Protein AF-A0AAP0JP98-F1 (afdb_monomer)

Secondary structure (DSSP, 8-state):
-HHHHHTT--TT-SSGGGS-HHHHHHHHHHHHTT----GGGHHHHHHHHHHHHHHHHHHHHHHHHHH-S--TTS-HHHHHHHHHHHHSHHHHHHHHHHHHHHHHTT--S--------------------------S---

Organism: NCBI:txid461633

Mean predicted aligned error: 11.84 Å

Sequence (139 aa):
MTDTFKKGMIPEGYHWKSVLQYQRDIYWERWKSYFDWDPQITALIMATYESKAKVRYKALMNKLLTKGERPIYVTKEAWRRYVEYWESDDFKTRSKIASSNRRSKKGGPGAEQGAGEGLHGARVVPSCAHEETRWSDLH

pLDDT: mean 79.31, std 24.44, range [26.61, 96.75]

Structure (mmCIF, N/CA/C/O backbone):
data_AF-A0AAP0JP98-F1
#
_entry.id   AF-A0AAP0JP98-F1
#
loop_
_atom_site.group_PDB
_atom_site.id
_atom_site.type_symbol
_atom_site.label_atom_id
_atom_site.label_alt_id
_atom_site.label_comp_id
_atom_site.label_asym_id
_atom_site.label_entity_id
_atom_site.label_seq_id
_atom_site.pdbx_PDB_ins_code
_atom_site.Cartn_x
_atom_site.Cartn_y
_atom_site.Cartn_z
_atom_site.occupancy
_atom_site.B_iso_or_equiv
_atom_site.auth_seq_id
_atom_site.auth_comp_id
_atom_site.auth_asym_id
_atom_site.auth_atom_id
_atom_site.pdbx_PDB_model_num
ATOM 1 N N . MET A 1 1 ? -1.281 -1.642 -12.537 1.00 82.56 1 MET A N 1
ATOM 2 C CA . MET A 1 1 ? -0.573 -1.421 -11.247 1.00 82.56 1 MET A CA 1
ATOM 3 C C . MET A 1 1 ? -1.362 -1.977 -10.071 1.00 82.56 1 MET A C 1
ATOM 5 O O . MET A 1 1 ? -0.853 -2.855 -9.411 1.00 82.56 1 MET A O 1
ATOM 9 N N . THR A 1 2 ? -2.602 -1.561 -9.795 1.00 87.12 2 THR A N 1
ATOM 10 C CA . THR A 1 2 ? -3.337 -2.097 -8.626 1.00 87.12 2 THR A CA 1
ATOM 11 C C . THR A 1 2 ? -3.518 -3.622 -8.654 1.00 87.12 2 THR A C 1
ATOM 13 O O . THR A 1 2 ? -3.485 -4.252 -7.602 1.00 87.12 2 THR A O 1
ATOM 16 N N . ASP A 1 3 ? -3.635 -4.234 -9.833 1.00 89.81 3 ASP A N 1
ATOM 17 C CA . ASP A 1 3 ? -3.770 -5.693 -9.945 1.00 89.81 3 ASP A CA 1
ATOM 18 C C . ASP A 1 3 ? -2.493 -6.453 -9.573 1.00 89.81 3 ASP A C 1
ATOM 20 O O . ASP A 1 3 ? -2.576 -7.606 -9.153 1.00 89.81 3 ASP A O 1
ATOM 24 N N . THR A 1 4 ? -1.316 -5.814 -9.631 1.00 90.88 4 THR A N 1
ATOM 25 C CA . THR A 1 4 ? -0.079 -6.451 -9.154 1.00 90.88 4 THR A CA 1
ATOM 26 C C . THR A 1 4 ? -0.083 -6.596 -7.639 1.00 90.88 4 THR A C 1
ATOM 28 O O . THR A 1 4 ? 0.372 -7.626 -7.146 1.00 90.88 4 THR A O 1
ATOM 31 N N . PHE A 1 5 ? -0.684 -5.640 -6.921 1.00 92.62 5 PHE A N 1
ATOM 32 C CA . PHE A 1 5 ? -0.888 -5.716 -5.472 1.00 92.62 5 PHE A CA 1
ATOM 33 C C . PHE A 1 5 ? -1.918 -6.785 -5.096 1.00 92.62 5 PHE A C 1
ATOM 35 O O . PHE A 1 5 ? -1.658 -7.625 -4.240 1.00 92.62 5 PHE A O 1
ATOM 42 N N . LYS A 1 6 ? -3.068 -6.817 -5.788 1.00 92.38 6 LYS A N 1
ATOM 43 C CA . LYS A 1 6 ? -4.149 -7.779 -5.499 1.00 92.38 6 LYS A CA 1
ATOM 44 C C . LYS A 1 6 ? -3.706 -9.240 -5.615 1.00 92.38 6 LYS A C 1
ATOM 46 O O . LYS A 1 6 ? -4.205 -10.078 -4.880 1.00 92.38 6 LYS A O 1
ATOM 51 N N . LYS A 1 7 ? -2.763 -9.543 -6.511 1.00 90.19 7 LYS A N 1
ATOM 52 C CA . LYS A 1 7 ? -2.206 -10.892 -6.713 1.00 90.19 7 LYS A CA 1
ATOM 53 C C . LYS A 1 7 ? -1.306 -11.379 -5.554 1.00 90.19 7 LYS A C 1
ATOM 55 O O . LYS A 1 7 ? -0.690 -12.433 -5.674 1.00 90.19 7 LYS A O 1
ATOM 60 N N . GLY A 1 8 ? -1.118 -10.608 -4.482 1.00 90.31 8 GLY A N 1
ATOM 61 C CA . GLY A 1 8 ? -0.278 -11.014 -3.351 1.00 90.31 8 GLY A CA 1
ATOM 62 C C . GLY A 1 8 ? -0.328 -10.022 -2.202 1.00 90.31 8 GLY A C 1
ATOM 63 O O . GLY A 1 8 ? 0.686 -9.409 -1.896 1.00 90.31 8 GLY A O 1
ATOM 64 N N . MET A 1 9 ? -1.508 -9.839 -1.605 1.00 93.88 9 MET A N 1
ATOM 65 C CA . MET A 1 9 ? -1.691 -8.920 -0.481 1.00 93.88 9 MET A CA 1
ATOM 66 C C . MET A 1 9 ? -0.879 -9.378 0.735 1.00 93.88 9 MET A C 1
ATOM 68 O O . MET A 1 9 ? -0.949 -10.534 1.146 1.00 93.88 9 MET A O 1
ATOM 72 N N . ILE A 1 10 ? -0.120 -8.452 1.312 1.00 94.12 10 ILE A N 1
ATOM 73 C CA . ILE A 1 10 ? 0.824 -8.730 2.396 1.00 94.12 10 ILE A CA 1
ATOM 74 C C . ILE A 1 10 ? 0.131 -8.507 3.738 1.00 94.12 10 ILE A C 1
ATOM 76 O O . ILE A 1 10 ? -0.378 -7.401 3.935 1.00 94.12 10 ILE A O 1
ATOM 80 N N . PRO A 1 11 ? 0.142 -9.472 4.676 1.00 92.44 11 PRO A N 1
ATOM 81 C CA . PRO A 1 11 ? -0.550 -9.326 5.957 1.00 92.44 11 PRO A CA 1
ATOM 82 C C . PRO A 1 11 ? -0.144 -8.090 6.767 1.00 92.44 11 PRO A C 1
ATOM 84 O O . PRO A 1 11 ? -1.008 -7.355 7.228 1.00 92.44 11 PRO A O 1
ATOM 87 N N . GLU A 1 12 ? 1.151 -7.779 6.825 1.00 92.75 12 GLU A N 1
ATOM 88 C CA . GLU A 1 12 ? 1.681 -6.585 7.511 1.00 92.75 12 GLU A CA 1
ATOM 89 C C . GLU A 1 12 ? 1.645 -5.307 6.643 1.00 92.75 12 GLU A C 1
ATOM 91 O O . GLU A 1 12 ? 2.158 -4.239 6.991 1.00 92.75 12 GLU A O 1
ATOM 96 N N . GLY A 1 13 ? 1.044 -5.393 5.457 1.00 92.31 13 GLY A N 1
ATOM 97 C CA . GLY A 1 13 ? 1.012 -4.346 4.441 1.00 92.31 13 GLY A CA 1
ATOM 98 C C . GLY A 1 13 ? -0.045 -3.265 4.680 1.00 92.31 13 GLY A C 1
ATOM 99 O O . GLY A 1 13 ? -0.688 -2.838 3.724 1.00 92.31 13 GLY A O 1
ATOM 100 N N . TYR A 1 14 ? -0.254 -2.806 5.913 1.00 89.31 14 TYR A N 1
ATOM 101 C CA . TYR A 1 14 ? -1.287 -1.813 6.262 1.00 89.31 14 TYR A CA 1
ATOM 102 C C . TYR A 1 14 ? -1.171 -0.499 5.475 1.00 89.31 14 TYR A C 1
ATOM 104 O O . TYR A 1 14 ? -2.165 0.127 5.099 1.00 89.31 14 TYR A O 1
ATOM 112 N N . HIS A 1 15 ? 0.063 -0.083 5.188 1.00 89.88 15 HIS A N 1
ATOM 113 C CA . HIS A 1 15 ? 0.380 1.057 4.338 1.00 89.88 15 HIS A CA 1
ATOM 114 C C . HIS A 1 15 ? 1.694 0.811 3.594 1.00 89.88 15 HIS A C 1
ATOM 116 O O . HIS A 1 15 ? 2.520 0.023 4.038 1.00 89.88 15 HIS A O 1
ATOM 122 N N . TRP A 1 16 ? 1.948 1.527 2.495 1.00 93.19 16 TRP A N 1
ATOM 123 C CA . TRP A 1 16 ? 3.126 1.264 1.651 1.00 93.19 16 TRP A CA 1
ATOM 124 C C . TRP A 1 16 ? 4.456 1.225 2.419 1.00 93.19 16 TRP A C 1
ATOM 126 O O . TRP A 1 16 ? 5.326 0.426 2.104 1.00 93.19 16 TRP A O 1
ATOM 136 N N . LYS A 1 17 ? 4.602 2.046 3.468 1.00 91.62 17 LYS A N 1
ATOM 137 C CA . LYS A 1 17 ? 5.816 2.079 4.296 1.00 91.62 17 LYS A CA 1
ATOM 138 C C . LYS A 1 17 ? 6.047 0.812 5.134 1.00 91.62 17 LYS A C 1
ATOM 140 O O . LYS A 1 17 ? 7.197 0.547 5.447 1.00 91.62 17 LYS A O 1
ATOM 145 N N . SER A 1 18 ? 4.999 0.062 5.489 1.00 92.56 18 SER A N 1
ATOM 146 C CA . SER A 1 18 ? 5.114 -1.183 6.272 1.00 92.56 18 SER A CA 1
ATOM 147 C C . SER A 1 18 ? 5.394 -2.394 5.388 1.00 92.56 18 SER A C 1
ATOM 149 O O . SER A 1 18 ? 5.846 -3.420 5.878 1.00 92.56 18 SER A O 1
ATOM 151 N N . VAL A 1 19 ? 5.174 -2.264 4.078 1.00 94.06 19 VAL A N 1
ATOM 152 C CA . VAL A 1 19 ? 5.617 -3.252 3.098 1.00 94.06 19 VAL A CA 1
ATOM 153 C C . VAL A 1 19 ? 7.145 -3.228 3.052 1.00 94.06 19 VAL A C 1
ATOM 155 O O . VAL A 1 19 ? 7.732 -2.182 2.743 1.00 94.06 19 VAL A O 1
ATOM 158 N N . LEU A 1 20 ? 7.771 -4.364 3.359 1.00 94.50 20 LEU A N 1
ATOM 159 C CA . LEU A 1 20 ? 9.225 -4.528 3.363 1.00 94.50 20 LEU A CA 1
ATOM 160 C C . LEU A 1 20 ? 9.783 -4.426 1.940 1.00 94.50 20 LEU A C 1
ATOM 162 O O . LEU A 1 20 ? 9.081 -4.735 0.978 1.00 94.50 20 LEU A O 1
ATOM 166 N N . GLN A 1 21 ? 11.046 -4.010 1.798 1.00 94.31 21 GLN A N 1
ATOM 167 C CA . GLN A 1 21 ? 11.643 -3.756 0.481 1.00 94.31 21 GLN A CA 1
ATOM 168 C C . GLN A 1 21 ? 11.546 -4.978 -0.440 1.00 94.31 21 GLN A C 1
ATOM 170 O O . GLN A 1 21 ? 10.973 -4.855 -1.516 1.00 94.31 21 GLN A O 1
ATOM 175 N N . TYR A 1 22 ? 11.933 -6.169 0.035 1.00 94.44 22 TYR A N 1
ATOM 176 C CA . TYR A 1 22 ? 11.841 -7.401 -0.762 1.00 94.44 22 TYR A CA 1
ATOM 177 C C . TYR A 1 22 ? 10.411 -7.690 -1.258 1.00 94.44 22 TYR A C 1
ATOM 179 O O . TYR A 1 22 ? 10.210 -8.258 -2.326 1.00 94.44 22 TYR A O 1
ATOM 187 N N . GLN A 1 23 ? 9.387 -7.277 -0.507 1.00 94.88 23 GLN A N 1
ATOM 188 C CA . GLN A 1 23 ? 7.994 -7.454 -0.909 1.00 94.88 23 GLN A CA 1
ATOM 189 C C . GLN A 1 23 ? 7.555 -6.405 -1.940 1.00 94.88 23 GLN A C 1
ATOM 191 O O . GLN A 1 23 ? 6.746 -6.698 -2.822 1.00 94.88 23 GLN A O 1
ATOM 196 N N . ARG A 1 24 ? 8.094 -5.181 -1.857 1.00 95.25 24 ARG A N 1
ATOM 197 C CA . ARG A 1 24 ? 7.923 -4.170 -2.912 1.00 95.25 24 ARG A CA 1
ATOM 198 C C . ARG A 1 24 ? 8.590 -4.622 -4.201 1.00 95.25 24 ARG A C 1
ATOM 200 O O . ARG A 1 24 ? 8.001 -4.419 -5.260 1.00 95.25 24 ARG A O 1
ATOM 207 N N . ASP A 1 25 ? 9.738 -5.283 -4.097 1.00 95.25 25 ASP A N 1
ATOM 208 C CA . ASP A 1 25 ? 10.471 -5.828 -5.237 1.00 95.25 25 ASP A CA 1
ATOM 209 C C . ASP A 1 25 ? 9.649 -6.920 -5.938 1.00 95.25 25 ASP A C 1
ATOM 211 O O . ASP A 1 25 ? 9.522 -6.897 -7.157 1.00 95.25 25 ASP A O 1
ATOM 215 N N . ILE A 1 26 ? 8.943 -7.783 -5.193 1.00 94.50 26 ILE A N 1
ATOM 216 C CA . ILE A 1 26 ? 7.979 -8.738 -5.780 1.00 94.50 26 ILE A CA 1
ATOM 217 C C . ILE A 1 26 ? 6.887 -8.012 -6.585 1.00 94.50 26 ILE A C 1
ATOM 219 O O . ILE A 1 26 ? 6.523 -8.438 -7.686 1.00 94.50 26 ILE A O 1
ATOM 223 N N . TYR A 1 27 ? 6.337 -6.910 -6.062 1.00 95.12 27 TYR A N 1
ATOM 224 C CA . TYR A 1 27 ? 5.349 -6.125 -6.807 1.00 95.12 27 TYR A CA 1
ATOM 225 C C . TYR A 1 27 ? 5.944 -5.443 -8.036 1.00 95.12 27 TYR A C 1
ATOM 227 O O . TYR A 1 27 ? 5.260 -5.356 -9.059 1.00 95.12 27 TYR A O 1
ATOM 235 N N . TRP A 1 28 ? 7.177 -4.951 -7.920 1.00 95.38 28 TRP A N 1
ATOM 236 C CA . TRP A 1 28 ? 7.922 -4.336 -9.006 1.00 95.38 28 TRP A CA 1
ATOM 237 C C . TRP A 1 28 ? 8.188 -5.337 -10.124 1.00 95.38 28 TRP A C 1
ATOM 239 O O . TRP A 1 28 ? 7.768 -5.071 -11.241 1.00 95.38 28 TRP A O 1
ATOM 249 N N . GLU A 1 29 ? 8.759 -6.507 -9.835 1.00 94.94 29 GLU A N 1
ATOM 250 C CA . GLU A 1 29 ? 9.052 -7.533 -10.844 1.00 94.94 29 GLU A CA 1
ATOM 251 C C . GLU A 1 29 ? 7.778 -8.007 -11.545 1.00 94.94 29 GLU A C 1
ATOM 253 O O . GLU A 1 29 ? 7.701 -8.070 -12.775 1.00 94.94 29 GLU A O 1
ATOM 258 N N . ARG A 1 30 ? 6.701 -8.218 -10.778 1.00 94.88 30 ARG A N 1
ATOM 259 C CA . ARG A 1 30 ? 5.391 -8.527 -11.355 1.00 94.88 30 ARG A CA 1
ATOM 260 C C . ARG A 1 30 ? 4.900 -7.404 -12.266 1.00 94.88 30 ARG A C 1
ATOM 262 O O . ARG A 1 30 ? 4.327 -7.695 -13.306 1.00 94.88 30 ARG A O 1
ATOM 269 N N . TRP A 1 31 ? 5.051 -6.139 -11.879 1.00 95.00 31 TRP A N 1
ATOM 270 C CA . TRP A 1 31 ? 4.619 -5.004 -12.698 1.00 95.00 31 TRP A CA 1
ATOM 271 C C . TRP A 1 31 ? 5.487 -4.815 -13.942 1.00 95.00 31 TRP A C 1
ATOM 273 O O . TRP A 1 31 ? 4.945 -4.578 -15.016 1.00 95.00 31 TRP A O 1
ATOM 283 N N . LYS A 1 32 ? 6.801 -4.966 -13.800 1.00 94.81 32 LYS A N 1
ATOM 284 C CA . LYS A 1 32 ? 7.797 -4.878 -14.862 1.00 94.81 32 LYS A CA 1
ATOM 285 C C . LYS A 1 32 ? 7.542 -5.906 -15.959 1.00 94.81 32 LYS A C 1
ATOM 287 O O . LYS A 1 32 ? 7.639 -5.548 -17.119 1.00 94.81 32 LYS A O 1
ATOM 292 N N . SER A 1 33 ? 7.100 -7.118 -15.611 1.00 93.81 33 SER A N 1
ATOM 293 C CA . SER A 1 33 ? 6.797 -8.178 -16.592 1.00 93.81 33 SER A CA 1
ATOM 294 C C . SER A 1 33 ? 5.743 -7.825 -17.659 1.00 93.81 33 SER A C 1
ATOM 296 O O . SER A 1 33 ? 5.607 -8.561 -18.629 1.00 93.81 33 SER A O 1
ATOM 298 N N . TYR A 1 34 ? 4.987 -6.731 -17.497 1.00 92.75 34 TYR A N 1
ATOM 299 C CA . TYR A 1 34 ? 3.996 -6.281 -18.485 1.00 92.75 34 TYR A CA 1
ATOM 300 C C . TYR A 1 34 ? 4.536 -5.244 -19.482 1.00 92.75 34 TYR A C 1
ATOM 302 O O . TYR A 1 34 ? 3.755 -4.738 -20.287 1.00 92.75 34 TYR A O 1
ATOM 310 N N . PHE A 1 35 ? 5.811 -4.860 -19.398 1.00 93.31 35 PHE A N 1
ATOM 311 C CA . PHE A 1 35 ? 6.372 -3.774 -20.195 1.00 93.31 35 PHE A CA 1
ATOM 312 C C . PHE A 1 35 ? 7.781 -4.106 -20.675 1.00 93.31 35 PHE A C 1
ATOM 314 O O . PHE A 1 35 ? 8.577 -4.671 -19.930 1.00 93.31 35 PHE A O 1
ATOM 321 N N . ASP A 1 36 ? 8.098 -3.618 -21.868 1.00 93.94 36 ASP A N 1
ATOM 322 C CA . ASP A 1 36 ? 9.450 -3.587 -22.411 1.00 93.94 36 ASP A CA 1
ATOM 323 C C . ASP A 1 36 ? 9.930 -2.135 -22.493 1.00 93.94 36 ASP A C 1
ATOM 325 O O . ASP A 1 36 ? 9.169 -1.228 -22.847 1.00 93.94 36 ASP A O 1
ATOM 329 N N . TRP A 1 37 ? 11.188 -1.892 -22.128 1.00 95.50 37 TRP A N 1
ATOM 330 C CA . TRP A 1 37 ? 11.805 -0.567 -22.175 1.00 95.50 37 TRP A CA 1
ATOM 331 C C . TRP A 1 37 ? 13.325 -0.663 -22.317 1.00 95.50 37 TRP A C 1
ATOM 333 O O . TRP A 1 37 ? 13.920 -1.702 -22.034 1.00 95.50 37 TRP A O 1
ATOM 343 N N . ASP A 1 38 ? 13.961 0.446 -22.705 1.00 95.94 38 ASP A N 1
ATOM 344 C CA . ASP A 1 38 ? 15.421 0.545 -22.766 1.00 95.94 38 ASP A CA 1
ATOM 345 C C . ASP A 1 38 ? 16.036 0.368 -21.361 1.00 95.94 38 ASP A C 1
ATOM 347 O O . ASP A 1 38 ? 15.728 1.153 -20.453 1.00 95.94 38 ASP A O 1
ATOM 351 N N . PRO A 1 39 ? 16.925 -0.622 -21.148 1.00 94.50 39 PRO A N 1
ATOM 352 C CA . PRO A 1 39 ? 17.590 -0.829 -19.868 1.00 94.50 39 PRO A CA 1
ATOM 353 C C . PRO A 1 39 ? 18.215 0.440 -19.264 1.00 94.50 39 PRO A C 1
ATOM 355 O O . PRO A 1 39 ? 18.200 0.576 -18.037 1.00 94.50 39 PRO A O 1
ATOM 358 N N . GLN A 1 40 ? 18.674 1.394 -20.085 1.00 96.44 40 GLN A N 1
ATOM 359 C CA . GLN A 1 40 ? 19.278 2.655 -19.639 1.00 96.44 40 GLN A CA 1
ATOM 360 C C . GLN A 1 40 ? 18.314 3.549 -18.842 1.00 96.44 40 GLN A C 1
ATOM 362 O O . GLN A 1 40 ? 18.748 4.275 -17.948 1.00 96.44 40 GLN A O 1
ATOM 367 N N . ILE A 1 41 ? 17.000 3.468 -19.092 1.00 96.19 41 ILE A N 1
ATOM 368 C CA . ILE A 1 41 ? 15.993 4.271 -18.374 1.00 96.19 41 ILE A CA 1
ATOM 369 C C . ILE A 1 41 ? 15.375 3.542 -17.172 1.00 96.19 41 ILE A C 1
ATOM 371 O O . ILE A 1 41 ? 14.493 4.088 -16.503 1.00 96.19 41 ILE A O 1
ATOM 375 N N . THR A 1 42 ? 15.842 2.332 -16.842 1.00 94.56 42 THR A N 1
ATOM 376 C CA . THR A 1 42 ? 15.268 1.506 -15.762 1.00 94.56 42 THR A CA 1
ATOM 377 C C . THR A 1 42 ? 15.220 2.242 -14.422 1.00 94.56 42 THR A C 1
ATOM 379 O O . THR A 1 42 ? 14.208 2.176 -13.725 1.00 94.56 42 THR A O 1
ATOM 382 N N . ALA A 1 43 ? 16.267 2.996 -14.072 1.00 94.81 43 ALA A N 1
ATOM 383 C CA . ALA A 1 43 ? 16.310 3.758 -12.822 1.00 94.81 43 ALA A CA 1
ATOM 384 C C . ALA A 1 43 ? 15.203 4.829 -12.750 1.00 94.81 43 ALA A C 1
ATOM 386 O O . ALA A 1 43 ? 14.534 4.973 -11.723 1.00 94.81 43 ALA A O 1
ATOM 387 N N . LEU A 1 44 ? 14.951 5.532 -13.861 1.00 96.56 44 LEU A N 1
ATOM 388 C CA . LEU A 1 44 ? 13.889 6.536 -13.968 1.00 96.56 44 LEU A CA 1
ATOM 389 C C . LEU A 1 44 ? 12.498 5.896 -13.852 1.00 96.56 44 LEU A C 1
ATOM 391 O O . LEU A 1 44 ? 11.613 6.421 -13.163 1.00 96.56 44 LEU A O 1
ATOM 395 N N . ILE A 1 45 ? 12.303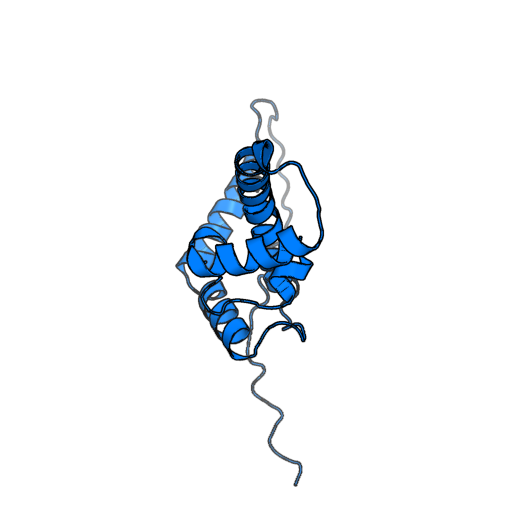 4.744 -14.497 1.00 96.75 45 ILE A N 1
ATOM 396 C CA . ILE A 1 45 ? 11.043 3.997 -14.426 1.00 96.75 45 ILE A CA 1
ATOM 397 C C . ILE A 1 45 ? 10.804 3.500 -13.001 1.00 96.75 45 ILE A C 1
ATOM 399 O O . ILE A 1 45 ? 9.698 3.670 -12.489 1.00 96.75 45 ILE A O 1
ATOM 403 N N . MET A 1 46 ? 11.825 2.965 -12.329 1.00 95.44 46 MET A N 1
ATOM 404 C CA . MET A 1 46 ? 11.721 2.486 -10.950 1.00 95.44 46 MET A CA 1
ATOM 405 C C . MET A 1 46 ? 11.346 3.619 -9.981 1.00 95.44 46 MET A C 1
ATOM 407 O O . MET A 1 46 ? 10.420 3.469 -9.181 1.00 95.44 46 MET A O 1
ATOM 411 N N . ALA A 1 47 ? 11.978 4.793 -10.099 1.00 95.81 47 ALA A N 1
ATOM 412 C CA . ALA A 1 47 ? 11.635 5.965 -9.289 1.00 95.81 47 ALA A CA 1
ATOM 413 C C . ALA A 1 47 ? 10.184 6.433 -9.526 1.00 95.81 47 ALA A C 1
ATOM 415 O O . ALA A 1 47 ? 9.433 6.718 -8.584 1.00 95.81 47 ALA A O 1
ATOM 416 N N . THR A 1 48 ? 9.758 6.454 -10.791 1.00 96.56 48 THR A N 1
ATOM 417 C CA . THR A 1 48 ? 8.387 6.816 -11.178 1.00 96.56 48 THR A CA 1
ATOM 418 C C . THR A 1 48 ? 7.370 5.797 -10.664 1.00 96.56 48 THR A C 1
ATOM 420 O O . THR A 1 48 ? 6.295 6.167 -10.174 1.00 96.56 48 THR A O 1
ATOM 423 N N . TYR A 1 49 ? 7.702 4.510 -10.756 1.00 96.12 49 TYR A N 1
ATOM 424 C CA . TYR A 1 49 ? 6.892 3.415 -10.248 1.00 96.12 49 TYR A CA 1
ATOM 425 C C . TYR A 1 49 ? 6.704 3.529 -8.742 1.00 96.12 49 TYR A C 1
ATOM 427 O O . TYR A 1 49 ? 5.563 3.509 -8.295 1.00 96.12 49 TYR A O 1
ATOM 435 N N . GLU A 1 50 ? 7.773 3.729 -7.973 1.00 95.62 50 GLU A N 1
ATOM 436 C CA . GLU A 1 50 ? 7.715 3.806 -6.510 1.00 95.62 50 GLU A CA 1
ATOM 437 C C . GLU A 1 50 ? 6.796 4.947 -6.037 1.00 95.62 50 GLU A C 1
ATOM 439 O O . GLU A 1 50 ? 5.985 4.783 -5.118 1.00 95.62 50 GLU A O 1
ATOM 444 N N . SER A 1 51 ? 6.856 6.105 -6.705 1.00 95.44 51 SER A N 1
ATOM 445 C CA . SER A 1 51 ? 5.955 7.234 -6.436 1.00 95.44 51 SER A CA 1
ATOM 446 C C . SER A 1 51 ? 4.488 6.882 -6.723 1.00 95.44 51 SER A C 1
ATOM 448 O O . SER A 1 51 ? 3.604 7.078 -5.881 1.00 95.44 51 SER A O 1
ATOM 450 N N . LYS A 1 52 ? 4.211 6.278 -7.886 1.00 96.19 52 LYS A N 1
ATOM 451 C CA . LYS A 1 52 ? 2.853 5.857 -8.269 1.00 96.19 52 LYS A CA 1
ATOM 452 C C . LYS A 1 52 ? 2.331 4.718 -7.388 1.00 96.19 52 LYS A C 1
ATOM 454 O O . LYS A 1 52 ? 1.150 4.723 -7.029 1.00 96.19 52 LYS A O 1
ATOM 459 N N . ALA A 1 53 ? 3.190 3.781 -6.999 1.00 96.00 53 ALA A N 1
ATOM 460 C CA . ALA A 1 53 ? 2.864 2.638 -6.161 1.00 96.00 53 ALA A CA 1
ATOM 461 C C . ALA A 1 53 ? 2.370 3.098 -4.790 1.00 96.00 53 ALA A C 1
ATOM 463 O O . ALA A 1 53 ? 1.276 2.706 -4.387 1.00 96.00 53 ALA A O 1
ATOM 464 N N . LYS A 1 54 ? 3.071 4.040 -4.142 1.00 95.56 54 LYS A N 1
ATOM 465 C CA . LYS A 1 54 ? 2.636 4.677 -2.883 1.00 95.56 54 LYS A CA 1
ATOM 466 C C . LYS A 1 54 ? 1.196 5.186 -2.954 1.00 95.56 54 LYS A C 1
ATOM 468 O O . LYS A 1 54 ? 0.375 4.879 -2.084 1.00 95.56 54 LYS A O 1
ATOM 473 N N . VAL A 1 55 ? 0.875 5.948 -4.001 1.00 95.94 55 VAL A N 1
ATOM 474 C CA . VAL A 1 55 ? -0.455 6.551 -4.187 1.00 95.94 55 VAL A CA 1
ATOM 475 C C . VAL A 1 55 ? -1.515 5.482 -4.449 1.00 95.94 55 VAL A C 1
ATOM 477 O O . VAL A 1 55 ? -2.572 5.481 -3.812 1.00 95.94 55 VAL A O 1
ATOM 480 N N . ARG A 1 56 ? -1.242 4.546 -5.366 1.00 96.19 56 ARG A N 1
ATOM 481 C CA . ARG A 1 56 ? -2.197 3.498 -5.755 1.00 96.19 56 ARG A CA 1
ATOM 482 C C . ARG A 1 56 ? -2.432 2.485 -4.640 1.00 96.19 56 ARG A C 1
ATOM 484 O O . ARG A 1 56 ? -3.570 2.058 -4.463 1.00 96.19 56 ARG A O 1
ATOM 491 N N . TYR A 1 57 ? -1.403 2.156 -3.869 1.00 96.38 57 TYR A N 1
ATOM 492 C CA . TYR A 1 57 ? -1.502 1.275 -2.712 1.00 96.38 57 TYR A CA 1
ATOM 493 C C . TYR A 1 57 ? -2.346 1.911 -1.606 1.00 96.38 57 TYR A C 1
ATOM 495 O O . TYR A 1 57 ? -3.303 1.306 -1.133 1.00 96.38 57 TYR A O 1
ATOM 503 N N . LYS A 1 58 ? -2.084 3.181 -1.260 1.00 94.69 58 LYS A N 1
ATOM 504 C CA . LYS A 1 58 ? -2.917 3.929 -0.304 1.00 94.69 58 LYS A CA 1
ATOM 505 C C . LYS A 1 58 ? -4.384 3.977 -0.742 1.00 94.69 58 LYS A C 1
ATOM 507 O O . LYS A 1 58 ? -5.280 3.783 0.076 1.00 94.69 58 LYS A O 1
ATOM 512 N N . ALA A 1 59 ? -4.639 4.225 -2.027 1.00 95.50 59 ALA A N 1
ATOM 513 C CA . ALA A 1 59 ? -5.994 4.229 -2.570 1.00 95.50 59 ALA A CA 1
ATOM 514 C C . ALA A 1 59 ? -6.662 2.845 -2.483 1.00 95.50 59 ALA A C 1
ATOM 516 O O . ALA A 1 59 ? -7.840 2.771 -2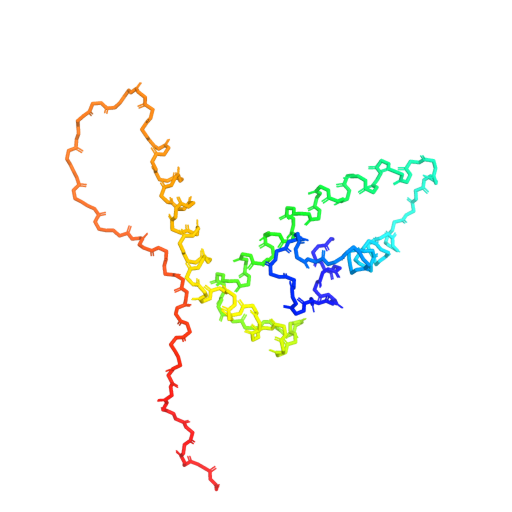.145 1.00 95.50 59 ALA A O 1
ATOM 517 N N . LEU A 1 60 ? -5.923 1.762 -2.751 1.00 95.69 60 LEU A N 1
ATOM 518 C CA . LEU A 1 60 ? -6.409 0.390 -2.593 1.00 95.69 60 LEU A CA 1
ATOM 519 C C . LEU A 1 60 ? -6.793 0.098 -1.137 1.00 95.69 60 LEU A C 1
ATOM 521 O O . LEU A 1 60 ? -7.923 -0.312 -0.894 1.00 95.69 60 LEU A O 1
ATOM 525 N N . MET A 1 61 ? -5.909 0.379 -0.175 1.00 95.56 61 MET A N 1
ATOM 526 C CA . MET A 1 61 ? -6.181 0.138 1.249 1.00 95.56 61 MET A CA 1
ATOM 527 C C . MET A 1 61 ? -7.382 0.947 1.753 1.00 95.56 61 MET A C 1
ATOM 529 O O . MET A 1 61 ? -8.246 0.409 2.436 1.00 95.56 61 MET A O 1
ATOM 533 N N . ASN A 1 62 ? -7.512 2.211 1.338 1.00 93.94 62 ASN A N 1
ATOM 534 C CA . ASN A 1 62 ? -8.682 3.027 1.677 1.00 93.94 62 ASN A CA 1
ATOM 535 C C . ASN A 1 62 ? -9.990 2.477 1.093 1.00 93.94 62 ASN A C 1
ATOM 537 O O . ASN A 1 62 ? -11.039 2.618 1.722 1.00 93.94 62 ASN A O 1
ATOM 541 N N . LYS A 1 63 ? -9.950 1.877 -0.105 1.00 95.00 63 LYS A N 1
ATOM 542 C CA . LYS A 1 63 ? -11.121 1.213 -0.695 1.00 95.00 63 LYS A CA 1
ATOM 543 C C . LYS A 1 63 ? -11.518 -0.019 0.111 1.00 95.00 63 LYS A C 1
ATOM 545 O O . LYS A 1 63 ? -12.702 -0.185 0.366 1.00 95.00 63 LYS A O 1
ATOM 550 N N . LEU A 1 64 ? -10.547 -0.831 0.536 1.00 95.00 64 LEU A N 1
ATOM 551 C CA . LEU A 1 64 ? -10.795 -1.990 1.398 1.00 95.00 64 LEU A CA 1
ATOM 552 C C . LEU A 1 64 ? -11.447 -1.568 2.720 1.00 95.00 64 LEU A C 1
ATOM 554 O O . LEU A 1 64 ? -12.510 -2.074 3.062 1.00 95.00 64 LEU A O 1
ATOM 558 N N . LEU A 1 65 ? -10.863 -0.570 3.388 1.00 94.81 65 LEU A N 1
ATOM 559 C CA . LEU A 1 65 ? -11.393 -0.013 4.632 1.00 94.81 65 LEU A CA 1
ATOM 560 C C . LEU A 1 65 ? -12.812 0.545 4.466 1.00 94.81 65 LEU A C 1
ATOM 562 O O . LEU A 1 65 ? -13.674 0.307 5.299 1.00 94.81 65 LEU A O 1
ATOM 566 N N . THR A 1 66 ? -13.062 1.306 3.397 1.00 93.06 66 THR A N 1
ATOM 567 C CA . THR A 1 66 ? -14.380 1.930 3.180 1.00 93.06 66 THR A CA 1
ATOM 568 C C . THR A 1 66 ? -15.438 0.892 2.810 1.00 93.06 66 THR A C 1
ATOM 570 O O . THR A 1 66 ? -16.592 1.061 3.180 1.00 93.06 66 THR A O 1
ATOM 573 N N . LYS A 1 67 ? -15.057 -0.169 2.086 1.00 94.00 67 LYS A N 1
ATOM 574 C CA . LYS A 1 67 ? -15.976 -1.257 1.751 1.00 94.00 67 LYS A CA 1
ATOM 575 C C . LYS A 1 67 ? -16.357 -2.072 2.992 1.00 94.00 67 LYS A C 1
ATOM 577 O O . LYS A 1 67 ? -17.479 -2.543 3.063 1.00 94.00 67 LYS A O 1
ATOM 582 N N . GLY A 1 68 ? -15.430 -2.264 3.935 1.00 92.31 68 GLY A N 1
ATOM 583 C CA . GLY A 1 68 ? -15.678 -3.022 5.169 1.00 92.31 68 GLY A CA 1
ATOM 584 C C . GLY A 1 68 ? -15.817 -4.538 4.975 1.00 92.31 68 GLY A C 1
ATOM 585 O O . GLY A 1 68 ? -15.961 -5.271 5.943 1.00 92.31 68 GLY A O 1
ATOM 586 N N . GLU A 1 69 ? -15.718 -5.030 3.740 1.00 93.44 69 GLU A N 1
ATOM 587 C CA . GLU A 1 69 ? -15.844 -6.448 3.401 1.00 93.44 69 GLU A CA 1
ATOM 588 C C . GLU A 1 69 ? -14.547 -6.995 2.812 1.00 93.44 69 GLU A C 1
ATOM 590 O O . GLU A 1 69 ? -13.931 -6.354 1.951 1.00 93.44 69 GLU A O 1
ATOM 595 N N . ARG A 1 70 ? -14.190 -8.230 3.188 1.00 95.50 70 ARG A N 1
ATOM 596 C CA . ARG A 1 70 ? -13.020 -8.934 2.654 1.00 95.50 70 ARG A CA 1
ATOM 597 C C . ARG A 1 70 ? -13.237 -9.348 1.192 1.00 95.50 70 ARG A C 1
ATOM 599 O O . ARG A 1 70 ? -14.065 -10.219 0.926 1.00 95.50 70 ARG A O 1
ATOM 606 N N . PRO A 1 71 ? -12.451 -8.836 0.230 1.00 95.12 71 PRO A N 1
ATOM 607 C CA . PRO A 1 71 ? -12.473 -9.349 -1.136 1.00 95.12 71 PRO A CA 1
ATOM 608 C C . PRO A 1 71 ? -11.811 -10.727 -1.243 1.00 95.12 71 PRO A C 1
ATOM 610 O O . PRO A 1 71 ? -10.908 -11.052 -0.475 1.00 95.12 71 PRO A O 1
ATOM 613 N N . ILE A 1 72 ? -12.181 -11.496 -2.271 1.00 95.06 72 ILE A N 1
ATOM 614 C CA . ILE A 1 72 ? -11.663 -12.856 -2.521 1.00 95.06 72 ILE A CA 1
ATOM 615 C C . ILE A 1 72 ? -10.128 -12.888 -2.632 1.00 95.06 72 ILE A C 1
ATOM 617 O O . ILE A 1 72 ? -9.498 -13.814 -2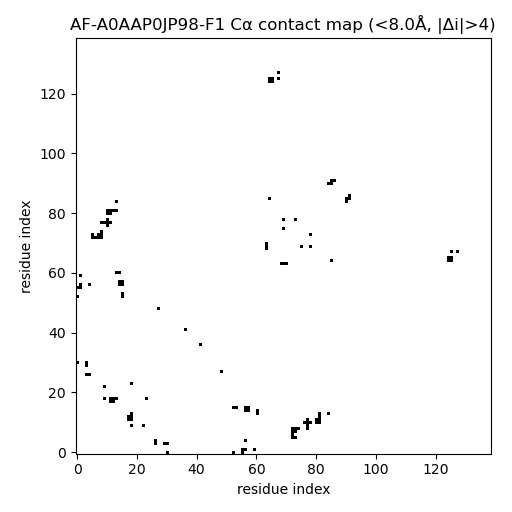.132 1.00 95.06 72 ILE A O 1
ATOM 621 N N . TYR A 1 73 ? -9.519 -11.859 -3.229 1.00 93.75 73 TYR A N 1
ATOM 622 C CA . TYR A 1 73 ? -8.064 -11.770 -3.413 1.00 93.75 73 TYR A CA 1
ATOM 623 C C . TYR A 1 73 ? -7.284 -11.407 -2.133 1.00 93.75 73 TYR A C 1
ATOM 625 O O . TYR A 1 73 ? -6.056 -11.352 -2.159 1.00 93.75 73 TYR A O 1
ATOM 633 N N . VAL A 1 74 ? -7.968 -11.121 -1.018 1.00 95.00 74 VAL A N 1
ATOM 634 C CA . VAL A 1 74 ? -7.336 -10.875 0.284 1.00 95.00 74 VAL A CA 1
ATOM 635 C C . VAL A 1 74 ? -7.456 -12.138 1.133 1.00 95.00 74 VAL A C 1
ATOM 637 O O . VAL A 1 74 ? -8.562 -12.621 1.397 1.00 95.00 74 VAL A O 1
ATOM 640 N N . THR A 1 75 ? -6.319 -12.671 1.582 1.00 95.12 75 THR A N 1
ATOM 641 C CA . THR A 1 75 ? -6.281 -13.846 2.462 1.00 95.12 75 THR A CA 1
ATOM 642 C C . THR A 1 75 ? -6.978 -13.545 3.792 1.00 95.12 75 THR A C 1
ATOM 644 O O . THR A 1 75 ? -7.037 -12.393 4.229 1.00 95.12 75 THR A O 1
ATOM 647 N N . LYS A 1 76 ? -7.529 -14.574 4.454 1.00 95.44 76 LYS A N 1
ATOM 648 C CA . LYS A 1 76 ? -8.179 -14.403 5.769 1.00 95.44 76 LYS A CA 1
ATOM 649 C C . LYS A 1 76 ? -7.217 -13.788 6.790 1.00 95.44 76 LYS A C 1
ATOM 651 O O . LYS A 1 76 ? -7.610 -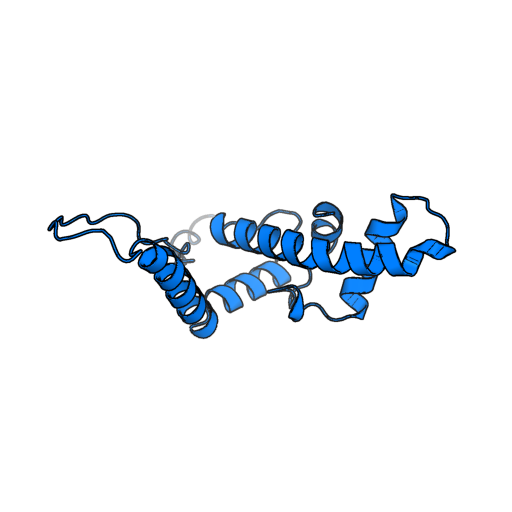12.898 7.535 1.00 95.44 76 LYS A O 1
ATOM 656 N N . GLU A 1 77 ? -5.959 -14.224 6.771 1.00 95.06 77 GLU A N 1
ATOM 657 C CA . GLU A 1 77 ? -4.911 -13.688 7.636 1.00 95.06 77 GLU A CA 1
ATOM 658 C C . GLU A 1 77 ? -4.654 -12.202 7.375 1.00 95.06 77 GLU A C 1
ATOM 660 O O . GLU A 1 77 ? -4.734 -11.408 8.310 1.00 95.06 77 GLU A O 1
ATOM 665 N N . ALA A 1 78 ? -4.405 -11.808 6.120 1.00 95.12 78 ALA A N 1
ATOM 666 C CA . ALA A 1 78 ? -4.145 -10.410 5.799 1.00 95.12 78 ALA A CA 1
ATOM 667 C C . ALA A 1 78 ? -5.332 -9.519 6.168 1.00 95.12 78 ALA A C 1
ATOM 669 O O . ALA A 1 78 ? -5.149 -8.455 6.745 1.00 95.12 78 ALA A O 1
ATOM 670 N N . TRP A 1 79 ? -6.555 -9.986 5.905 1.00 96.44 79 TRP A N 1
ATOM 671 C CA . TRP A 1 79 ? -7.757 -9.263 6.302 1.00 96.44 79 TRP A CA 1
ATOM 672 C C . TRP A 1 79 ? -7.854 -9.065 7.814 1.00 96.44 79 TRP A C 1
ATOM 674 O O . TRP A 1 79 ? -8.072 -7.940 8.252 1.00 96.44 79 TRP A O 1
ATOM 684 N N . ARG A 1 80 ? -7.647 -10.129 8.605 1.00 96.00 80 ARG A N 1
ATOM 685 C CA . ARG A 1 80 ? -7.665 -10.055 10.074 1.00 96.00 80 ARG A CA 1
ATOM 686 C C . ARG A 1 80 ? -6.691 -8.994 10.577 1.00 96.00 80 ARG A C 1
ATOM 688 O O . ARG A 1 80 ? -7.080 -8.138 11.360 1.00 96.00 80 ARG A O 1
ATOM 695 N N . ARG A 1 81 ? -5.455 -9.017 10.073 1.00 96.00 81 ARG A N 1
ATOM 696 C CA . ARG A 1 81 ? -4.429 -8.030 10.425 1.00 96.00 81 ARG A CA 1
ATOM 697 C C . ARG A 1 81 ? -4.843 -6.612 10.034 1.00 96.00 81 ARG A C 1
ATOM 699 O O . ARG A 1 81 ? -4.643 -5.677 10.801 1.00 96.00 81 ARG A O 1
ATOM 706 N N . TYR A 1 82 ? -5.423 -6.424 8.847 1.00 95.50 82 TYR A N 1
ATOM 707 C CA . TYR A 1 82 ? -5.868 -5.100 8.402 1.00 95.50 82 TYR A CA 1
ATOM 708 C C . TYR A 1 82 ? -6.959 -4.530 9.300 1.00 95.50 82 TYR A C 1
ATOM 710 O O . TYR A 1 82 ? -6.876 -3.359 9.663 1.00 95.50 82 TYR A O 1
ATOM 718 N N . VAL A 1 83 ? -7.946 -5.351 9.664 1.00 95.19 83 VAL A N 1
ATOM 719 C CA . VAL A 1 83 ? -9.021 -4.957 10.579 1.00 95.19 83 VAL A CA 1
ATOM 720 C C . VAL A 1 83 ? -8.445 -4.594 11.946 1.00 95.19 83 VAL A C 1
ATOM 722 O O . VAL A 1 83 ? -8.695 -3.490 12.412 1.00 95.19 83 VAL A O 1
ATOM 725 N N . GLU A 1 84 ? -7.579 -5.439 12.512 1.00 95.25 84 GLU A N 1
ATOM 726 C CA . GLU A 1 84 ? -6.889 -5.184 13.786 1.00 95.25 84 GLU A CA 1
ATOM 727 C C . GLU A 1 84 ? -6.142 -3.836 13.775 1.00 95.25 84 GLU A C 1
ATOM 729 O O . GLU A 1 84 ? -6.293 -3.009 14.677 1.00 95.25 84 GLU A O 1
ATOM 734 N N . TYR A 1 85 ? -5.407 -3.543 12.698 1.00 94.75 85 TYR A N 1
ATOM 735 C CA . TYR A 1 85 ? -4.744 -2.250 12.531 1.00 94.75 85 TYR A CA 1
ATOM 736 C C . TYR A 1 85 ? -5.731 -1.078 12.407 1.00 94.75 85 TYR A C 1
ATOM 738 O O . TYR A 1 85 ? -5.512 -0.023 13.005 1.00 94.75 85 TYR A O 1
ATOM 746 N N . TRP A 1 86 ? -6.812 -1.219 11.634 1.00 94.62 86 TRP A N 1
ATOM 747 C CA . TRP A 1 86 ? -7.811 -0.157 11.460 1.00 94.62 86 TRP A CA 1
ATOM 748 C C . TRP A 1 86 ? -8.645 0.099 12.717 1.00 94.62 86 TRP A C 1
ATOM 750 O O . TRP A 1 86 ? -9.157 1.207 12.901 1.00 94.62 86 TRP A O 1
ATOM 760 N N . GLU A 1 87 ? -8.768 -0.900 13.583 1.00 94.75 87 GLU A N 1
ATOM 761 C CA . GLU A 1 87 ? -9.440 -0.787 14.870 1.00 94.75 87 GLU A CA 1
ATOM 762 C C . GLU A 1 87 ? -8.557 -0.181 15.960 1.00 94.75 87 GLU A C 1
ATOM 764 O O . GLU A 1 87 ? -9.102 0.319 16.946 1.00 94.75 87 GLU A O 1
ATOM 769 N N . SER A 1 88 ? -7.237 -0.138 15.756 1.00 94.94 88 SER A N 1
ATOM 770 C CA . SER A 1 88 ? -6.303 0.481 16.696 1.00 94.94 88 SER A CA 1
ATOM 771 C C . SER A 1 88 ? -6.603 1.964 16.955 1.00 94.94 88 SER A C 1
ATOM 773 O O . SER A 1 88 ? -6.973 2.733 16.055 1.00 94.94 88 SER A O 1
ATOM 775 N N . ASP A 1 89 ? -6.379 2.388 18.199 1.00 94.50 89 ASP A N 1
ATOM 776 C CA . ASP A 1 89 ? -6.590 3.776 18.613 1.00 94.50 89 ASP A CA 1
ATOM 777 C C . ASP A 1 89 ? -5.654 4.753 17.895 1.00 94.50 89 ASP A C 1
ATOM 779 O O . ASP A 1 89 ? -6.081 5.862 17.559 1.00 94.50 89 ASP A O 1
ATOM 783 N N . ASP A 1 90 ? -4.416 4.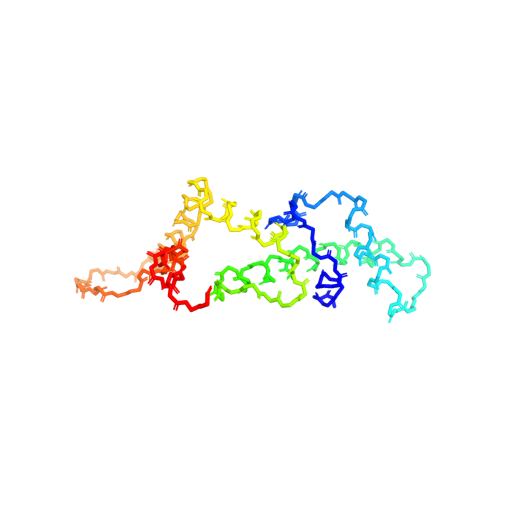345 17.576 1.00 92.38 90 ASP A N 1
ATOM 784 C CA . ASP A 1 90 ? -3.489 5.162 16.776 1.00 92.38 90 ASP A CA 1
ATOM 785 C C . ASP A 1 90 ? -4.099 5.488 15.410 1.00 92.38 90 ASP A C 1
ATOM 787 O O . ASP A 1 90 ? -4.187 6.655 15.005 1.00 92.38 90 ASP A O 1
ATOM 791 N N . PHE A 1 91 ? -4.585 4.461 14.706 1.00 92.81 91 PHE A N 1
ATOM 792 C CA . PHE A 1 91 ? -5.159 4.645 13.383 1.00 92.81 91 PHE A CA 1
ATOM 793 C C . PHE A 1 91 ? -6.409 5.527 13.435 1.00 92.81 91 PHE A C 1
ATOM 795 O O . PHE A 1 91 ? -6.525 6.487 12.661 1.00 92.81 91 PHE A O 1
ATOM 802 N N . LYS A 1 92 ? -7.330 5.249 14.365 1.00 92.81 92 LYS A N 1
ATOM 803 C CA . LYS A 1 92 ? -8.562 6.030 14.550 1.00 92.81 92 LYS A CA 1
ATOM 804 C C . LYS A 1 92 ? -8.257 7.490 14.883 1.00 92.81 92 LYS A C 1
ATOM 806 O O . LYS A 1 92 ? -8.827 8.388 14.257 1.00 92.81 92 LYS A O 1
ATOM 811 N N . THR A 1 93 ? -7.311 7.739 15.787 1.00 94.19 93 THR A N 1
ATOM 812 C CA . THR A 1 93 ? -6.886 9.089 16.185 1.00 94.19 93 THR A CA 1
ATOM 813 C C . THR A 1 93 ? -6.305 9.852 15.001 1.00 94.19 93 THR A C 1
ATOM 815 O O . THR A 1 93 ? -6.767 10.948 14.670 1.00 94.19 93 THR A O 1
ATOM 818 N N . ARG A 1 94 ? -5.356 9.251 14.276 1.00 90.50 94 ARG A N 1
ATOM 819 C CA . ARG A 1 94 ? -4.738 9.870 13.093 1.00 90.50 94 ARG A CA 1
ATOM 820 C C . ARG A 1 94 ? -5.750 10.119 11.981 1.00 90.50 94 ARG A C 1
ATOM 822 O O . ARG A 1 94 ? -5.711 11.166 11.331 1.00 90.50 94 ARG A O 1
ATOM 829 N N . SER A 1 95 ? -6.683 9.193 11.777 1.00 88.75 95 SER A N 1
ATOM 830 C CA . SER A 1 95 ? -7.773 9.334 10.810 1.00 88.75 95 SER A CA 1
ATOM 831 C C . SER A 1 95 ? -8.714 10.485 11.182 1.00 88.75 95 SER A C 1
ATOM 833 O O . SER A 1 95 ? -9.052 11.306 10.321 1.00 88.75 95 SER A O 1
ATOM 835 N N . LYS A 1 96 ? -9.074 10.620 12.467 1.00 90.69 96 LYS A N 1
ATOM 836 C CA . LYS A 1 96 ? -9.895 11.723 12.990 1.00 90.69 96 LYS A CA 1
ATOM 837 C C . LYS A 1 96 ? -9.205 13.074 12.805 1.00 90.69 96 LYS A C 1
ATOM 839 O O . LYS A 1 96 ? -9.824 13.983 12.252 1.00 90.69 96 LYS A O 1
ATOM 844 N N . ILE A 1 97 ? -7.922 13.187 13.162 1.00 90.44 97 ILE A N 1
ATOM 845 C CA . ILE A 1 97 ? -7.119 14.407 12.958 1.00 90.44 97 ILE A CA 1
ATOM 846 C C . ILE A 1 97 ? -7.062 14.764 11.468 1.00 90.44 97 ILE A C 1
ATOM 848 O O . ILE A 1 97 ? -7.380 15.887 11.081 1.00 90.44 97 ILE A O 1
ATOM 852 N N . ALA A 1 98 ? -6.741 13.800 10.599 1.00 87.44 98 ALA A N 1
ATOM 853 C CA . ALA A 1 98 ? -6.690 14.027 9.155 1.00 87.44 98 ALA A CA 1
ATOM 854 C C . ALA A 1 98 ? -8.060 14.407 8.563 1.00 87.44 98 ALA A C 1
ATOM 856 O O . ALA A 1 98 ? -8.142 15.163 7.594 1.00 87.44 98 ALA A O 1
ATOM 857 N N . SER A 1 99 ? -9.155 13.883 9.116 1.00 85.50 99 SER A N 1
ATOM 858 C CA . SER A 1 99 ? -10.512 14.287 8.750 1.00 85.50 99 SER A CA 1
ATOM 859 C C . SER A 1 99 ? -10.816 15.720 9.192 1.00 85.50 99 SER A C 1
ATOM 861 O O . SER A 1 99 ? -11.291 16.507 8.376 1.00 85.50 99 SER A O 1
ATOM 863 N N . SER A 1 100 ? -10.475 16.079 10.433 1.00 86.31 100 SER A N 1
ATOM 864 C CA . SER A 1 100 ? -10.651 17.431 10.976 1.00 86.31 100 SER A CA 1
ATOM 865 C C . SER A 1 100 ? -9.865 18.469 10.171 1.00 86.31 100 SER A C 1
ATOM 867 O O . SER A 1 100 ? -10.448 19.425 9.671 1.00 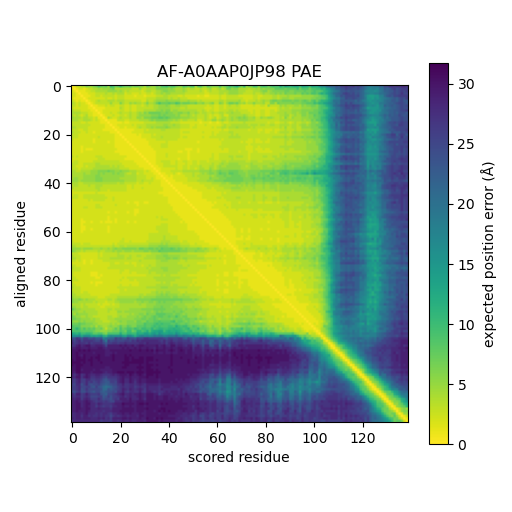86.31 100 SER A O 1
ATOM 869 N N . ASN A 1 101 ? -8.582 18.208 9.897 1.00 86.88 101 ASN A N 1
ATOM 870 C CA . ASN A 1 101 ? -7.718 19.095 9.109 1.00 86.88 101 ASN A CA 1
ATOM 871 C C . ASN A 1 101 ? -8.225 19.318 7.675 1.00 86.88 101 ASN A C 1
ATOM 873 O O . ASN A 1 101 ? -7.969 20.356 7.069 1.00 86.88 101 ASN A O 1
ATOM 877 N N . ARG A 1 102 ? -8.944 18.344 7.099 1.00 80.44 102 ARG A N 1
ATOM 878 C CA . ARG A 1 102 ? -9.599 18.515 5.792 1.00 80.44 102 ARG A CA 1
ATOM 879 C C . ARG A 1 102 ? -10.847 19.392 5.876 1.00 80.44 102 ARG A C 1
ATOM 881 O O . ARG A 1 102 ? -11.150 20.069 4.902 1.00 80.44 102 ARG A O 1
ATOM 888 N N . ARG A 1 103 ? -11.561 19.374 7.005 1.00 75.94 103 ARG A N 1
ATOM 889 C CA . ARG A 1 103 ? -12.765 20.188 7.235 1.00 75.94 103 ARG A CA 1
ATOM 890 C C . ARG A 1 103 ? -12.428 21.625 7.623 1.00 75.94 103 ARG A C 1
ATOM 892 O O . ARG A 1 103 ? -13.087 22.534 7.136 1.00 75.94 103 ARG A O 1
ATOM 899 N N . SER A 1 104 ? -11.390 21.839 8.431 1.00 70.81 104 SER A N 1
ATOM 900 C CA . SER A 1 104 ? -10.972 23.178 8.875 1.00 70.81 104 SER A CA 1
ATOM 901 C C . SER A 1 104 ? -10.381 24.036 7.752 1.00 70.81 104 SER A C 1
ATOM 903 O O . SER A 1 104 ? -10.486 25.257 7.796 1.00 70.81 104 SER A O 1
ATOM 905 N N . LYS A 1 105 ? -9.860 23.424 6.679 1.00 57.03 105 LYS A N 1
ATOM 906 C CA . LYS A 1 105 ? -9.409 24.130 5.464 1.00 57.03 105 LYS A CA 1
ATOM 907 C C . LYS A 1 105 ? -10.513 24.874 4.687 1.00 57.03 105 LYS A C 1
ATOM 909 O O . LYS A 1 105 ? -10.201 25.484 3.671 1.00 57.03 105 LYS A O 1
ATOM 914 N N . LYS A 1 106 ? -11.774 24.855 5.141 1.00 50.81 106 LYS A N 1
ATOM 915 C CA . LYS A 1 106 ? -12.846 25.713 4.602 1.00 50.81 106 LYS A CA 1
ATOM 916 C C . LYS A 1 106 ? -12.832 27.157 5.129 1.00 50.81 106 LYS A C 1
ATOM 918 O O . LYS A 1 106 ? -13.563 27.972 4.585 1.00 50.81 106 LYS A O 1
ATOM 923 N N . GLY A 1 107 ? -12.011 27.494 6.124 1.00 47.81 107 GLY A N 1
ATOM 924 C CA . GLY A 1 107 ? -11.848 28.872 6.598 1.00 47.81 107 GLY A CA 1
ATOM 925 C C . GLY A 1 107 ? -10.629 29.550 5.980 1.00 47.81 107 GLY A C 1
ATOM 926 O O . GLY A 1 107 ? -9.606 29.684 6.645 1.00 47.81 107 GLY A O 1
ATOM 927 N N . GLY A 1 108 ? -10.708 29.953 4.709 1.00 41.25 108 GLY A N 1
ATOM 928 C CA . GLY A 1 108 ? -9.839 31.033 4.232 1.00 41.25 108 GLY A CA 1
ATOM 929 C C . GLY A 1 108 ? -10.211 32.336 4.961 1.00 41.25 108 GLY A C 1
ATOM 930 O O . GLY A 1 108 ? -11.370 32.478 5.356 1.00 41.25 108 GLY A O 1
ATOM 931 N N . PRO A 1 109 ? -9.280 33.277 5.181 1.00 43.69 109 PRO A N 1
ATOM 932 C CA . PRO A 1 109 ? -9.611 34.574 5.765 1.00 43.69 109 PRO A CA 1
ATOM 933 C C . PRO A 1 109 ? -10.507 35.340 4.781 1.00 43.69 109 PRO A C 1
ATOM 935 O O . PRO A 1 109 ? -10.019 35.920 3.817 1.00 43.69 109 PRO A O 1
ATOM 938 N N . GLY A 1 110 ? -11.825 35.257 4.969 1.00 42.56 110 GLY A N 1
ATOM 939 C CA . GLY A 1 110 ? -12.795 35.910 4.086 1.00 42.56 110 GLY A CA 1
ATOM 940 C C . GLY A 1 110 ? -14.245 35.431 4.181 1.00 42.56 110 GLY A C 1
ATOM 941 O O . GLY A 1 110 ? -14.988 35.638 3.231 1.00 42.56 110 GLY A O 1
ATOM 942 N N . ALA A 1 111 ? -14.673 34.786 5.268 1.00 35.41 111 ALA A N 1
ATOM 943 C CA . ALA A 1 111 ? -16.092 34.510 5.489 1.00 35.41 111 ALA A CA 1
ATOM 944 C C . ALA A 1 111 ? -16.466 34.916 6.914 1.00 35.41 111 ALA A C 1
ATOM 946 O O . ALA A 1 111 ? -16.246 34.186 7.881 1.00 35.41 111 ALA A O 1
ATOM 947 N N . GLU A 1 112 ? -16.966 36.140 7.015 1.00 39.53 112 GLU A N 1
ATOM 948 C CA . GLU A 1 112 ? -17.710 36.636 8.158 1.00 39.53 112 GLU A CA 1
ATOM 949 C C . GLU A 1 112 ? -18.940 35.754 8.439 1.00 39.53 112 GLU A C 1
ATOM 951 O O . GLU A 1 112 ? -19.618 35.280 7.534 1.00 39.53 112 GLU A O 1
ATOM 956 N N . GLN A 1 113 ? -19.135 35.495 9.731 1.00 42.69 113 GLN A N 1
ATOM 957 C CA . GLN A 1 113 ? -20.371 35.192 10.459 1.00 42.69 113 GLN A CA 1
ATOM 958 C C . GLN A 1 113 ? -21.562 34.587 9.689 1.00 42.69 113 GLN A C 1
ATOM 960 O O . GLN A 1 113 ? -22.257 35.245 8.924 1.00 42.69 113 GLN A O 1
ATOM 965 N N . GLY A 1 114 ? -21.916 33.358 10.067 1.00 29.28 114 GLY A N 1
ATOM 966 C CA . GLY A 1 114 ? -23.231 32.784 9.797 1.00 29.28 114 GLY A CA 1
ATOM 967 C C . GLY A 1 114 ? -23.427 31.506 10.600 1.00 29.28 114 GLY A C 1
ATOM 968 O O . GLY A 1 114 ? -22.858 30.469 10.270 1.00 29.28 114 GLY A O 1
ATOM 969 N N . ALA A 1 115 ? -24.194 31.602 11.685 1.00 42.91 115 ALA A N 1
ATOM 970 C CA . ALA A 1 115 ? -24.673 30.465 12.454 1.00 42.91 115 ALA A CA 1
ATOM 971 C C . ALA A 1 115 ? -25.447 29.488 11.551 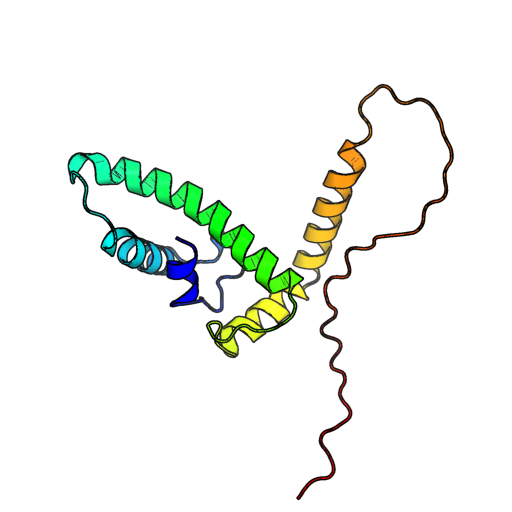1.00 4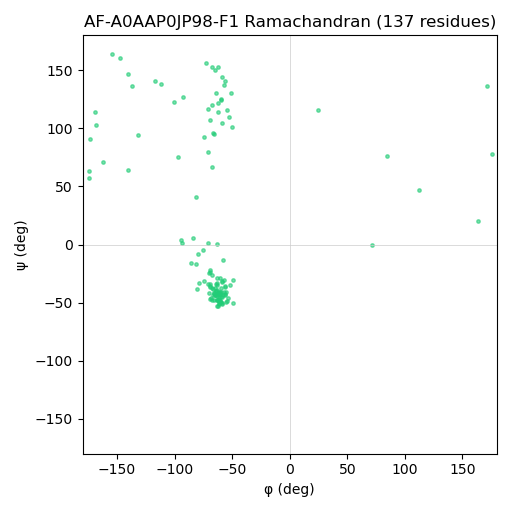2.91 115 ALA A C 1
ATOM 973 O O . ALA A 1 115 ? -26.213 29.901 10.684 1.00 42.91 115 ALA A O 1
ATOM 974 N N . GLY A 1 116 ? -25.253 28.190 11.773 1.00 27.58 116 GLY A N 1
ATOM 975 C CA . GLY A 1 116 ? -25.964 27.142 11.054 1.00 27.58 116 GLY A CA 1
ATOM 976 C C . GLY A 1 116 ? -25.643 25.782 11.648 1.00 27.58 116 GLY A C 1
ATOM 977 O O . GLY A 1 116 ? -24.663 25.142 11.269 1.00 27.58 116 GLY A O 1
ATOM 978 N N . GLU A 1 117 ? -26.462 25.368 12.612 1.00 40.38 117 GLU A N 1
ATOM 979 C CA . GLU A 1 117 ? -26.574 23.980 13.041 1.00 40.38 117 GLU A CA 1
ATOM 980 C C . GLU A 1 117 ? -26.791 23.081 11.817 1.00 40.38 117 GLU A C 1
ATOM 982 O O . GLU A 1 117 ? -27.622 23.345 10.951 1.00 40.38 117 GLU A O 1
ATOM 987 N N . GLY A 1 118 ? -25.999 22.016 11.735 1.00 29.38 118 GLY A N 1
ATOM 988 C CA . GLY A 1 118 ? -25.999 21.095 10.609 1.00 29.38 118 GLY A CA 1
ATOM 989 C C . GLY A 1 118 ? -25.327 19.796 11.008 1.00 29.38 118 GLY A C 1
ATOM 990 O O . GLY A 1 118 ? -24.203 19.496 10.601 1.00 29.38 118 GLY A O 1
ATOM 991 N N . LEU A 1 119 ? -26.014 19.033 11.856 1.00 46.22 119 LEU A N 1
ATOM 992 C CA . LEU A 1 119 ? -25.785 17.604 12.008 1.00 46.22 119 LEU A CA 1
ATOM 993 C C . LEU A 1 119 ? -25.903 16.966 10.617 1.00 46.22 119 LEU A C 1
ATOM 995 O O . LEU A 1 119 ? -26.956 17.057 10.008 1.00 46.22 119 LEU A O 1
ATOM 999 N N . HIS A 1 120 ? -24.817 16.391 10.095 1.00 35.53 120 HIS A N 1
ATOM 1000 C CA . HIS A 1 120 ? -24.779 15.109 9.376 1.00 35.53 120 HIS A CA 1
ATOM 1001 C C . HIS A 1 120 ? -23.399 14.872 8.747 1.00 35.53 120 HIS A C 1
ATOM 1003 O O . HIS A 1 120 ? -22.781 15.744 8.139 1.00 35.53 120 HIS A O 1
ATOM 1009 N N . GLY A 1 121 ? -22.923 13.634 8.887 1.00 32.19 121 GLY A N 1
ATOM 1010 C CA . GLY A 1 121 ? -21.746 13.126 8.190 1.00 32.19 121 GLY A CA 1
ATOM 1011 C C . GLY A 1 121 ? -20.554 12.833 9.093 1.00 32.19 121 GLY A C 1
ATOM 1012 O O . GLY A 1 121 ? -19.426 13.202 8.759 1.00 32.19 121 GLY A O 1
ATOM 1013 N N . ALA A 1 122 ? -20.742 12.151 10.225 1.00 35.34 122 ALA A N 1
ATOM 1014 C CA . ALA A 1 122 ? -19.648 11.349 10.762 1.00 35.34 122 ALA A CA 1
ATOM 1015 C C . ALA A 1 122 ? -19.285 10.305 9.693 1.00 35.34 122 ALA A C 1
ATOM 1017 O O . ALA A 1 122 ? -20.149 9.579 9.206 1.00 35.34 122 ALA A O 1
ATOM 1018 N N . ARG A 1 123 ? -18.016 10.259 9.271 1.00 38.75 123 ARG A N 1
ATOM 1019 C CA . ARG A 1 123 ? -17.508 9.134 8.484 1.00 38.75 123 ARG A C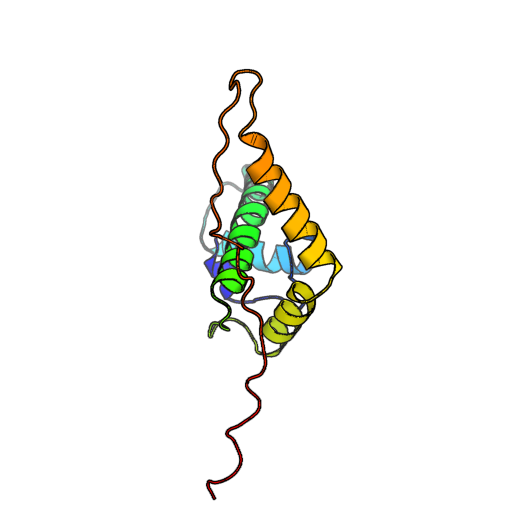A 1
ATOM 1020 C C . ARG A 1 123 ? -17.542 7.939 9.429 1.00 38.75 123 ARG A C 1
ATOM 1022 O O . ARG A 1 123 ? -16.631 7.792 10.238 1.00 38.75 123 ARG A O 1
ATOM 1029 N N . VAL A 1 124 ? -18.612 7.155 9.351 1.00 36.78 124 VAL A N 1
ATOM 1030 C CA . VAL A 1 124 ? -18.689 5.835 9.966 1.00 36.78 124 VAL A CA 1
ATOM 1031 C C . VAL A 1 124 ? -17.542 5.041 9.348 1.00 36.78 124 VAL A C 1
ATOM 1033 O O . VAL A 1 124 ? -17.555 4.710 8.163 1.00 36.78 124 VAL A O 1
ATOM 1036 N N . VAL A 1 125 ? -16.471 4.851 10.116 1.00 45.44 125 VAL A N 1
ATOM 1037 C CA . VAL A 1 125 ? -15.633 3.668 9.928 1.00 45.44 125 VAL A CA 1
ATOM 1038 C C . VAL A 1 125 ? -16.599 2.517 10.179 1.00 45.44 125 VAL A C 1
ATOM 1040 O O . VAL A 1 125 ? -17.265 2.582 11.215 1.00 45.44 125 VAL A O 1
ATOM 1043 N N . PRO A 1 126 ? -16.768 1.549 9.261 1.00 37.91 126 PRO A N 1
ATOM 1044 C CA . PRO A 1 126 ? -17.582 0.385 9.563 1.00 37.91 126 PRO A CA 1
ATOM 1045 C C . PRO A 1 126 ? -17.039 -0.187 10.866 1.00 37.91 126 PRO A C 1
ATOM 1047 O O . PRO A 1 126 ? -15.892 -0.625 10.927 1.00 37.91 126 PRO A O 1
ATOM 1050 N N . SER A 1 127 ? -17.820 -0.058 11.936 1.00 36.97 127 SER A N 1
ATOM 1051 C CA . SER A 1 127 ? -17.572 -0.819 13.139 1.00 36.97 127 SER A CA 1
ATOM 1052 C C . SER A 1 127 ? -17.743 -2.254 12.684 1.00 36.97 127 SER A C 1
ATOM 1054 O O . SER A 1 127 ? -18.850 -2.631 12.302 1.00 36.97 127 SER A O 1
ATOM 1056 N N . CYS A 1 128 ? -16.679 -3.053 12.693 1.00 34.94 128 CYS A N 1
ATOM 1057 C CA . CYS A 1 128 ? -16.841 -4.494 12.805 1.00 34.94 128 CYS A CA 1
ATOM 1058 C C . CYS A 1 128 ? -17.386 -4.763 14.217 1.00 34.94 128 CYS A C 1
ATOM 1060 O O . CYS A 1 128 ? -16.715 -5.307 15.081 1.00 34.94 128 CYS A O 1
ATOM 1062 N N . ALA A 1 129 ? -18.622 -4.322 14.472 1.00 31.78 129 ALA A N 1
ATOM 1063 C CA . ALA A 1 129 ? -19.435 -4.924 15.500 1.00 31.78 129 ALA A CA 1
ATOM 1064 C C . ALA A 1 129 ? -19.763 -6.312 14.960 1.00 31.78 129 ALA A C 1
ATOM 1066 O O . ALA A 1 129 ? -20.481 -6.475 13.975 1.00 31.78 129 ALA A O 1
ATOM 1067 N N . HIS A 1 130 ? -19.110 -7.289 15.567 1.00 28.36 130 HIS A N 1
ATOM 1068 C CA . HIS A 1 130 ? -19.540 -8.665 15.592 1.00 28.36 130 HIS A CA 1
ATOM 1069 C C . HIS A 1 130 ? -21.017 -8.662 16.027 1.00 28.36 130 HIS A C 1
ATOM 1071 O O . HIS A 1 130 ? -21.315 -8.473 17.202 1.00 28.36 130 HIS A O 1
ATOM 1077 N N . GLU A 1 131 ? -21.955 -8.812 15.089 1.00 26.61 131 GLU A N 1
ATOM 1078 C CA . GLU A 1 131 ? -23.251 -9.405 15.419 1.00 26.61 131 GLU A CA 1
ATOM 1079 C C . GLU A 1 131 ? -22.987 -10.890 15.664 1.00 26.61 131 GLU A C 1
ATOM 1081 O O . GLU A 1 131 ? -23.131 -11.758 14.804 1.00 26.61 131 GLU A O 1
ATOM 1086 N N . GLU A 1 132 ? -22.496 -11.162 16.866 1.00 36.25 132 GLU A N 1
ATOM 1087 C CA . GLU A 1 132 ? -22.518 -12.473 17.479 1.00 36.25 132 GLU A CA 1
ATOM 1088 C C . GLU A 1 132 ? -23.965 -12.708 17.922 1.00 36.25 132 GLU A C 1
ATOM 1090 O O . GLU A 1 132 ? -24.388 -12.209 18.958 1.00 36.25 132 GLU A O 1
ATOM 1095 N N . THR A 1 133 ? -24.775 -13.338 17.066 1.00 41.59 133 THR A N 1
ATOM 1096 C CA . THR A 1 133 ? -25.980 -14.122 17.421 1.00 41.59 133 THR A CA 1
ATOM 1097 C C . THR A 1 133 ? -26.687 -14.591 16.149 1.00 41.59 133 THR A C 1
ATOM 1099 O O . THR A 1 133 ? -27.701 -14.022 15.771 1.00 41.59 133 THR A O 1
ATOM 1102 N N . ARG A 1 134 ? -26.171 -15.640 15.481 1.00 33.56 134 ARG A N 1
ATOM 1103 C CA . ARG A 1 134 ? -27.007 -16.649 14.779 1.00 33.56 134 ARG A CA 1
ATOM 1104 C C . ARG A 1 134 ? -26.200 -17.821 14.199 1.00 33.56 134 ARG A C 1
ATOM 1106 O O . ARG A 1 134 ? -26.274 -18.085 13.007 1.00 33.56 134 ARG A O 1
ATOM 1113 N N . TRP A 1 135 ? -25.440 -18.537 15.023 1.00 29.45 135 TRP A N 1
ATOM 1114 C CA . TRP A 1 135 ? -24.972 -19.885 14.665 1.00 29.45 135 TRP A CA 1
ATOM 1115 C C . TRP A 1 135 ? -25.030 -20.800 15.891 1.00 29.45 135 TRP A C 1
ATOM 1117 O O . TRP A 1 135 ? -24.015 -21.268 16.389 1.00 29.45 135 TRP A O 1
ATOM 1127 N N . SER A 1 136 ? -26.257 -21.020 16.356 1.00 40.28 136 SER A N 1
ATOM 1128 C CA . SER A 1 136 ? -26.692 -22.212 17.084 1.00 40.28 136 SER A CA 1
ATOM 1129 C C . SER A 1 136 ? -28.057 -22.558 16.491 1.00 40.28 136 SER A C 1
ATOM 1131 O O . SER A 1 136 ? -28.834 -21.641 16.241 1.00 40.28 136 SER A O 1
ATOM 1133 N N . ASP A 1 137 ? -28.309 -23.836 16.230 1.00 34.81 137 ASP A N 1
ATOM 1134 C CA . ASP A 1 137 ? -29.449 -24.401 15.488 1.00 34.81 137 ASP A CA 1
ATOM 1135 C C . ASP A 1 137 ? -29.278 -24.436 13.965 1.00 34.81 137 ASP A C 1
ATOM 1137 O O . ASP A 1 137 ? -29.871 -23.652 13.225 1.00 34.81 137 ASP A O 1
ATOM 1141 N N . LEU A 1 138 ? -28.472 -25.397 13.501 1.00 37.50 138 LEU A N 1
ATOM 1142 C CA . LEU A 1 138 ? -28.837 -26.322 12.422 1.00 37.50 138 LEU A CA 1
ATOM 1143 C C . LEU A 1 138 ? -27.793 -27.454 12.350 1.00 37.50 138 LEU A C 1
ATOM 1145 O O . LEU A 1 138 ? -26.653 -27.215 11.956 1.00 37.50 138 LEU A O 1
ATOM 1149 N N . HIS A 1 139 ? -28.277 -28.662 12.671 1.00 40.38 139 HIS A N 1
ATOM 1150 C CA . HIS A 1 139 ? -27.650 -29.997 12.661 1.00 40.38 139 HIS A CA 1
ATOM 1151 C C . HIS A 1 139 ? -26.815 -30.407 13.877 1.00 40.38 139 HIS A C 1
ATOM 1153 O O . HIS A 1 139 ? -25.687 -29.902 14.052 1.00 40.38 139 HIS A O 1
#

Foldseek 3Di:
DLVLCLQPPDLQPLAVVSQDPVNVVSSVVSVCVVDDDDPVCVVVVVVVCSVVCRVSSVVVSVVCQLVVDDDPSADPNSVVSNVVVCPDPVNVVVVVVVVVVVVVVVDDPPDDDDDDDDDDDDSPRPPPPPPPDDPDDDD

Radius of gyration: 20.48 Å; Cα contacts (8 Å, |Δi|>4): 67; chains: 1; bounding box: 49×67×41 Å

Solvent-accessible surface area (backbone atoms only — not comparable to full-atom values): 8784 Å² total; per-residue (Å²): 112,68,66,45,47,47,78,62,60,53,47,71,41,75,41,63,87,57,41,50,67,75,58,51,47,54,39,46,55,60,50,47,74,79,62,87,76,65,76,90,49,45,66,61,51,50,57,52,44,55,58,49,45,48,55,49,48,47,52,49,49,52,47,45,56,72,66,66,59,87,52,89,62,47,51,73,67,27,46,53,45,42,50,56,51,61,69,31,68,68,48,46,49,54,50,50,52,57,51,48,60,62,59,60,70,74,68,61,100,81,73,83,86,77,92,73,93,72,92,81,76,79,81,74,69,70,73,85,68,76,83,84,80,84,89,77,91,83,136